Protein AF-A0A3R6E665-F1 (afdb_monomer_lite)

Secondary structure (DSSP, 8-state):
-HHHHHHHHHHS-GGGS-TT-SSS-HHHHHHHHHHHHHHHHHHHHHHHHHHHHHHHHH-GGG-

Sequence (63 aa):
MEYGRLLINMYLPGKLIPENIYDMPFEDFLKLLAMAEIARDLRIEDIEVGVNKGYVEAHPDSQ

Radius of gyration: 16.99 Å; chains: 1; bounding box: 37×19×46 Å

Foldseek 3Di:
DVVLVVLLVVQPDPVLDDPCLPPDDPVVSVVSSVVSVVSVVVVVVVVVVVVVVVVCVVCVVPD

Structure (mmCIF, N/CA/C/O backbone):
data_AF-A0A3R6E665-F1
#
_entry.id   AF-A0A3R6E665-F1
#
loop_
_atom_site.group_PDB
_atom_site.id
_atom_site.type_symbol
_atom_site.label_atom_id
_atom_site.label_alt_id
_atom_site.label_comp_id
_atom_site.label_asym_id
_atom_site.label_entity_id
_atom_site.label_seq_id
_atom_site.pdbx_PDB_ins_code
_atom_site.Cartn_x
_atom_site.Cartn_y
_atom_site.Cartn_z
_atom_site.occupancy
_atom_site.B_iso_or_equiv
_atom_site.auth_seq_id
_atom_site.auth_comp_id
_atom_site.auth_asym_id
_atom_site.auth_atom_id
_atom_site.pdbx_PDB_model_num
ATOM 1 N N . MET A 1 1 ? -11.621 10.682 6.104 1.00 76.06 1 MET A N 1
ATOM 2 C CA . MET A 1 1 ? -11.695 9.304 6.644 1.00 76.06 1 MET A CA 1
ATOM 3 C C . MET A 1 1 ? -11.939 8.258 5.558 1.00 76.06 1 MET A C 1
ATOM 5 O O . MET A 1 1 ? -11.182 7.301 5.516 1.00 76.06 1 MET A O 1
ATOM 9 N N . GLU A 1 2 ? -12.922 8.414 4.657 1.00 90.31 2 GLU A N 1
ATOM 10 C CA . GLU A 1 2 ? -13.177 7.417 3.589 1.00 90.31 2 GLU A CA 1
ATOM 11 C C . GLU A 1 2 ? -11.990 7.171 2.658 1.00 90.31 2 GLU A C 1
ATOM 13 O O . GLU A 1 2 ? -11.626 6.020 2.446 1.00 90.31 2 GLU A O 1
ATOM 18 N N . TYR A 1 3 ? -11.339 8.231 2.175 1.00 93.19 3 TYR A N 1
ATOM 19 C CA . TYR A 1 3 ? -10.134 8.090 1.355 1.00 93.19 3 TYR A CA 1
ATOM 20 C C . TYR A 1 3 ? -9.019 7.317 2.080 1.00 93.19 3 TYR A C 1
ATOM 22 O O . TYR A 1 3 ? -8.409 6.422 1.507 1.00 93.19 3 TYR A O 1
ATOM 30 N N . GLY A 1 4 ? -8.813 7.585 3.374 1.00 94.69 4 GLY A N 1
ATOM 31 C CA . GLY A 1 4 ? -7.832 6.846 4.169 1.00 94.69 4 GLY A CA 1
ATOM 32 C C . GLY A 1 4 ? -8.188 5.364 4.318 1.00 94.69 4 GLY A C 1
ATOM 33 O O . GLY A 1 4 ? -7.317 4.512 4.192 1.00 94.69 4 GLY A O 1
ATOM 34 N N . ARG A 1 5 ? -9.476 5.030 4.486 1.00 94.94 5 ARG A N 1
ATOM 35 C CA . ARG A 1 5 ? -9.933 3.629 4.468 1.00 94.94 5 ARG A CA 1
ATOM 36 C C . ARG A 1 5 ? -9.681 2.963 3.120 1.00 94.94 5 ARG A C 1
ATOM 38 O O . ARG A 1 5 ? -9.277 1.805 3.100 1.00 94.94 5 ARG A O 1
ATOM 45 N N . LEU A 1 6 ? -9.904 3.670 2.014 1.00 95.75 6 LEU A N 1
ATOM 46 C CA . LEU 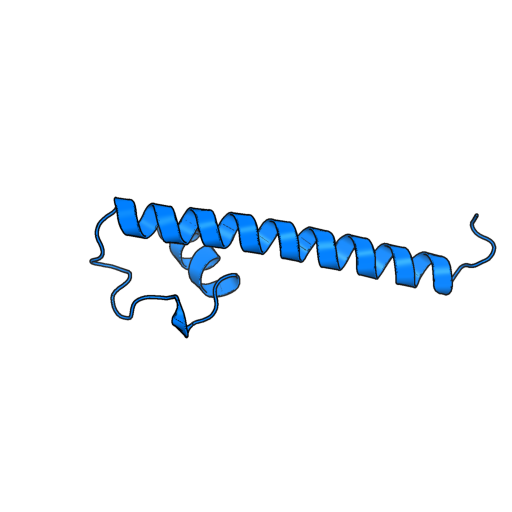A 1 6 ? -9.606 3.154 0.679 1.00 95.75 6 LEU A CA 1
ATOM 47 C C . LEU A 1 6 ? -8.114 2.822 0.540 1.00 95.75 6 LEU A C 1
ATOM 49 O O . LEU A 1 6 ? -7.786 1.719 0.114 1.00 95.75 6 LEU A O 1
ATOM 53 N N . LEU A 1 7 ? -7.225 3.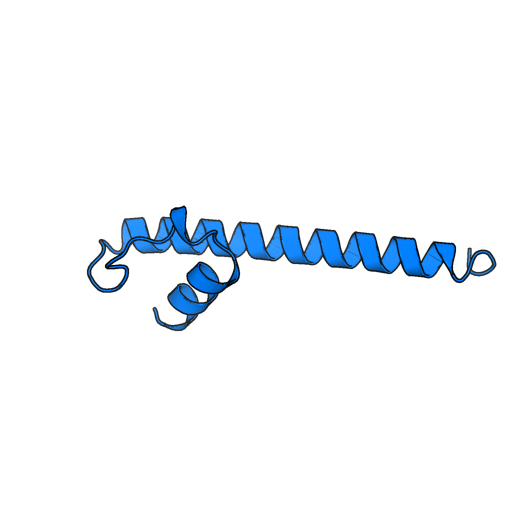733 0.949 1.00 96.69 7 LEU A N 1
ATOM 54 C CA . LEU A 1 7 ? -5.778 3.500 0.920 1.00 96.69 7 LEU A CA 1
ATOM 55 C C . LEU A 1 7 ? -5.376 2.300 1.781 1.00 96.69 7 LEU A C 1
ATOM 57 O O . LEU A 1 7 ? -4.668 1.417 1.303 1.00 96.69 7 LEU A O 1
ATOM 61 N N . ILE A 1 8 ? -5.877 2.226 3.016 1.00 96.81 8 ILE A N 1
ATOM 62 C CA . ILE A 1 8 ? -5.616 1.103 3.924 1.00 96.81 8 ILE A CA 1
ATOM 63 C C . ILE A 1 8 ? -6.017 -0.228 3.277 1.00 96.81 8 ILE A C 1
ATOM 65 O O . ILE A 1 8 ? -5.215 -1.156 3.258 1.00 96.81 8 ILE A O 1
ATOM 69 N N . ASN A 1 9 ? -7.211 -0.311 2.685 1.00 95.19 9 ASN A N 1
ATOM 70 C CA . ASN A 1 9 ? -7.681 -1.537 2.029 1.00 95.19 9 ASN A CA 1
ATOM 71 C C . ASN A 1 9 ? -6.916 -1.885 0.748 1.00 95.19 9 ASN A C 1
ATOM 73 O O . ASN A 1 9 ? -6.818 -3.056 0.396 1.00 95.19 9 ASN A O 1
ATOM 77 N N . MET A 1 10 ? -6.398 -0.886 0.037 1.00 96.31 10 MET A N 1
ATOM 78 C CA . MET A 1 10 ? -5.687 -1.099 -1.221 1.00 96.31 10 MET A CA 1
ATOM 79 C C . MET A 1 10 ? -4.237 -1.539 -1.006 1.00 96.31 10 MET A C 1
ATOM 81 O O . MET A 1 10 ? -3.729 -2.356 -1.773 1.00 96.31 10 MET A O 1
ATOM 85 N N . TYR A 1 11 ? -3.572 -0.991 0.014 1.00 97.50 11 TYR A N 1
ATOM 86 C CA . TYR A 1 11 ? -2.125 -1.125 0.180 1.00 97.50 11 TYR A CA 1
ATOM 87 C C . TYR A 1 11 ? -1.705 -1.978 1.378 1.00 97.50 11 TYR A C 1
ATOM 89 O O . TYR A 1 11 ? -0.576 -2.468 1.384 1.00 97.50 11 TYR A O 1
ATOM 97 N N . LEU A 1 12 ? -2.579 -2.212 2.366 1.00 96.75 12 LEU A N 1
ATOM 98 C CA . LEU A 1 12 ? -2.263 -3.111 3.476 1.00 96.75 12 LEU A CA 1
ATOM 99 C C . LEU A 1 12 ? -2.829 -4.523 3.261 1.00 96.75 12 LEU A C 1
ATOM 101 O O . LEU A 1 12 ? -3.952 -4.692 2.787 1.00 96.75 12 LEU A O 1
ATOM 105 N N . PRO A 1 13 ? -2.085 -5.568 3.667 1.00 94.81 13 PRO A N 1
ATOM 106 C CA . PRO A 1 13 ? -2.615 -6.920 3.772 1.00 94.81 13 PRO A CA 1
ATOM 107 C C . PRO A 1 13 ? -3.863 -6.970 4.657 1.00 94.81 13 PRO A C 1
ATOM 109 O O . PRO A 1 13 ? -3.840 -6.446 5.768 1.00 94.81 13 PRO A O 1
ATOM 112 N N . GLY A 1 14 ? -4.898 -7.707 4.240 1.00 92.19 14 GLY A N 1
ATOM 113 C CA . GLY A 1 14 ? -6.153 -7.823 5.001 1.00 92.19 14 GLY A CA 1
ATOM 114 C C . GLY A 1 14 ? -5.977 -8.275 6.457 1.00 92.19 14 GLY A C 1
ATOM 115 O O . GLY A 1 14 ? -6.702 -7.821 7.329 1.00 92.19 14 GLY A O 1
ATOM 116 N N . LYS A 1 15 ? -4.943 -9.076 6.757 1.00 92.81 15 LYS A N 1
ATOM 117 C CA . LYS A 1 15 ? -4.585 -9.485 8.132 1.00 92.81 15 LYS A CA 1
ATOM 118 C C . LYS A 1 15 ? -4.163 -8.333 9.060 1.00 92.81 15 LYS A C 1
ATOM 120 O O . LYS A 1 15 ? -4.091 -8.534 10.265 1.00 92.81 15 LYS A O 1
ATOM 125 N N . LEU A 1 16 ? -3.802 -7.177 8.503 1.00 90.44 16 LEU A N 1
ATOM 126 C CA . LEU A 1 16 ? -3.440 -5.966 9.246 1.00 90.44 16 LEU A CA 1
ATOM 127 C C . LEU A 1 16 ? -4.614 -4.988 9.368 1.00 90.44 16 LEU A C 1
ATOM 129 O O . LEU A 1 16 ? -4.490 -3.983 10.063 1.00 90.44 16 LEU A O 1
ATOM 133 N N . ILE A 1 17 ? -5.737 -5.265 8.700 1.00 91.88 17 ILE A N 1
ATOM 134 C CA . ILE A 1 17 ? -6.919 -4.409 8.710 1.00 91.88 17 ILE A CA 1
ATOM 135 C C . ILE A 1 17 ? -7.858 -4.912 9.814 1.00 91.88 17 ILE A C 1
ATOM 137 O O . ILE A 1 17 ? -8.304 -6.058 9.751 1.00 91.88 17 ILE A O 1
ATOM 141 N N . PRO A 1 18 ? -8.169 -4.091 10.832 1.00 90.81 18 PRO A N 1
ATOM 142 C CA . PRO A 1 18 ? -9.114 -4.471 11.875 1.00 90.81 18 PRO A CA 1
ATOM 143 C C . PRO A 1 18 ? -10.520 -4.695 11.307 1.00 90.81 18 PRO A C 1
ATOM 145 O O . PRO A 1 18 ? -10.961 -3.946 10.435 1.00 90.81 18 PRO A O 1
ATOM 148 N N . GLU A 1 19 ? -11.258 -5.662 11.862 1.00 86.94 19 GLU A N 1
ATOM 149 C CA . GLU A 1 19 ? -12.633 -5.973 11.433 1.00 86.94 19 GLU A CA 1
ATOM 150 C C . GLU A 1 19 ? -13.585 -4.775 11.575 1.00 86.94 19 GLU A C 1
ATOM 152 O O . GLU A 1 19 ? -14.417 -4.542 10.700 1.00 86.94 19 GLU A O 1
ATOM 157 N N . ASN A 1 20 ? -13.432 -3.972 12.637 1.00 88.00 20 ASN A N 1
ATOM 158 C CA . ASN A 1 20 ? -14.182 -2.730 12.821 1.00 88.00 20 ASN A CA 1
ATOM 159 C C . ASN A 1 20 ? -13.275 -1.496 12.693 1.00 88.00 20 ASN A C 1
ATOM 161 O O . ASN A 1 20 ? -12.979 -0.802 13.664 1.00 88.00 20 ASN A O 1
ATOM 165 N N . ILE A 1 21 ? -12.847 -1.210 11.463 1.00 88.50 21 ILE A N 1
ATOM 166 C CA . ILE A 1 21 ? -12.095 0.011 11.128 1.00 88.50 21 ILE A CA 1
ATOM 167 C C . ILE A 1 21 ? -12.924 1.303 11.293 1.00 88.50 21 ILE A C 1
ATOM 169 O O . ILE A 1 21 ? -12.371 2.402 1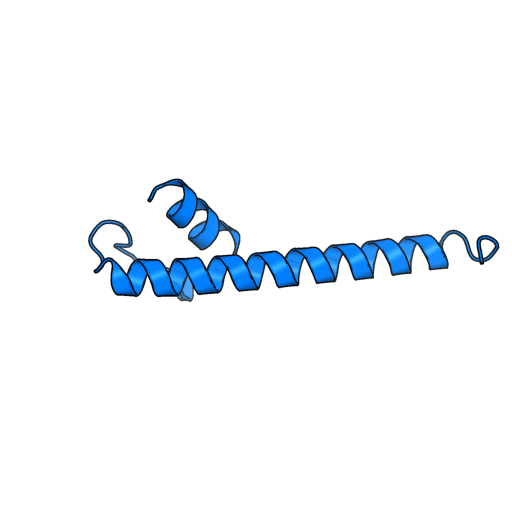1.267 1.00 88.50 21 ILE A O 1
ATOM 173 N N . TYR A 1 22 ? -14.251 1.204 11.417 1.00 88.06 22 TYR A N 1
ATOM 174 C CA . TYR A 1 22 ? -15.139 2.367 11.482 1.00 88.06 22 TYR A CA 1
ATOM 175 C C . TYR A 1 22 ? -15.239 2.957 12.890 1.00 88.06 22 TYR A C 1
ATOM 177 O O . TYR A 1 22 ? -15.297 4.179 13.005 1.00 88.06 22 TYR A O 1
ATOM 185 N N . ASP A 1 23 ? -15.166 2.116 13.924 1.00 91.38 23 ASP A N 1
ATOM 186 C CA . ASP A 1 23 ? -15.243 2.537 15.332 1.00 91.38 23 ASP A CA 1
ATOM 187 C C . ASP A 1 23 ? -13.891 2.492 16.063 1.00 91.38 23 ASP A C 1
ATOM 189 O O . ASP A 1 23 ? -13.835 2.496 17.294 1.00 91.38 23 ASP A O 1
ATOM 193 N N . MET A 1 24 ? -12.777 2.433 15.332 1.00 92.62 24 MET A N 1
ATOM 194 C CA . MET A 1 24 ? -11.454 2.403 15.955 1.00 92.62 24 MET A CA 1
ATOM 195 C C . MET A 1 24 ? -11.010 3.791 16.456 1.00 92.62 24 MET A C 1
ATOM 197 O O . MET A 1 24 ? -11.406 4.814 15.884 1.00 92.62 24 MET A O 1
ATOM 201 N N . PRO A 1 25 ? -10.130 3.858 17.475 1.00 95.38 25 PRO A N 1
ATOM 202 C CA . PRO A 1 25 ? -9.532 5.117 17.899 1.00 95.38 25 PRO A CA 1
ATOM 203 C C . PRO A 1 25 ? -8.828 5.830 16.741 1.00 95.38 25 PRO A C 1
ATOM 205 O O . PRO A 1 25 ? -8.134 5.214 15.930 1.00 95.38 25 PRO A O 1
ATOM 208 N N . PH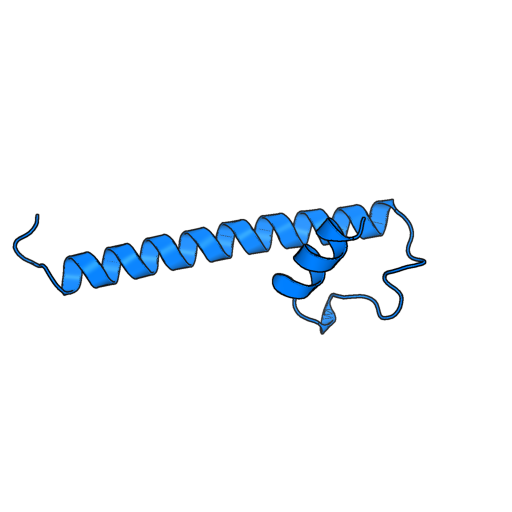E A 1 26 ? -8.970 7.155 16.683 1.00 94.31 26 PHE A N 1
ATOM 209 C CA . PHE A 1 26 ? -8.419 7.952 15.585 1.00 94.31 26 PHE A CA 1
ATOM 210 C C . PHE A 1 26 ? -6.892 7.829 15.452 1.00 94.31 26 PHE A C 1
ATOM 212 O O . PHE A 1 26 ? -6.371 7.803 14.340 1.00 94.31 26 PHE A O 1
ATOM 219 N N . GLU A 1 27 ? -6.167 7.713 16.565 1.00 96.69 27 GLU A N 1
ATOM 220 C CA . GLU A 1 27 ? -4.711 7.535 16.544 1.00 96.69 27 GLU A CA 1
ATOM 221 C C . GLU A 1 27 ? -4.303 6.214 15.874 1.00 96.69 27 GLU A C 1
ATOM 223 O O . GLU A 1 27 ? -3.368 6.173 15.075 1.00 96.69 27 GLU A O 1
ATOM 228 N N . ASP A 1 28 ? -5.038 5.140 16.147 1.00 95.31 28 ASP A N 1
ATOM 229 C CA . ASP A 1 28 ? -4.775 3.836 15.545 1.00 95.31 28 ASP A CA 1
ATOM 230 C C . ASP A 1 28 ? -5.139 3.836 14.056 1.00 95.31 28 ASP A C 1
ATOM 232 O O . ASP A 1 28 ? -4.417 3.264 13.236 1.00 95.31 28 ASP A O 1
ATOM 236 N N . PHE A 1 29 ? -6.197 4.563 13.680 1.00 96.12 29 PHE A N 1
ATOM 237 C CA . PHE A 1 29 ? -6.514 4.819 12.277 1.00 96.12 29 PHE A CA 1
ATOM 238 C C . PHE A 1 29 ? -5.370 5.555 11.561 1.00 96.12 29 PHE A C 1
ATOM 240 O O . PHE A 1 29 ? -4.991 5.168 10.456 1.00 96.12 29 PHE A O 1
ATOM 247 N N . LEU A 1 30 ? -4.788 6.588 12.183 1.00 96.50 30 LEU A N 1
ATOM 248 C CA . LEU A 1 30 ? -3.662 7.329 11.607 1.00 96.50 30 LEU A CA 1
ATOM 249 C C . LEU A 1 30 ? -2.424 6.449 11.414 1.00 96.50 30 LEU A C 1
ATOM 251 O O . LEU A 1 30 ? -1.754 6.571 10.391 1.00 96.50 30 LEU A O 1
ATOM 255 N N . LYS A 1 31 ? -2.139 5.531 12.345 1.00 96.56 31 LYS A N 1
ATOM 256 C CA . LYS A 1 31 ? -1.035 4.568 12.195 1.00 96.56 31 LYS A CA 1
ATOM 257 C C . LYS A 1 31 ? -1.243 3.664 10.979 1.00 96.56 31 LYS A C 1
ATOM 259 O O . LYS A 1 31 ? -0.314 3.481 10.196 1.00 96.56 31 LYS A O 1
ATOM 264 N N . LEU A 1 32 ? -2.454 3.130 10.793 1.00 96.75 32 LEU A N 1
ATOM 265 C CA . LEU A 1 32 ? -2.792 2.330 9.609 1.00 96.75 32 LEU A CA 1
ATOM 266 C C . LEU A 1 32 ? -2.688 3.143 8.320 1.00 96.75 32 LEU A C 1
ATOM 268 O O . LEU A 1 32 ? -2.148 2.650 7.333 1.00 96.75 32 LEU A O 1
ATOM 272 N N . LEU A 1 33 ? -3.162 4.389 8.329 1.00 97.19 33 LEU A N 1
ATOM 273 C CA . LEU A 1 33 ? -3.073 5.265 7.167 1.00 97.19 33 LEU A CA 1
ATOM 274 C C . LEU A 1 33 ? -1.615 5.540 6.781 1.00 97.19 33 LEU A C 1
ATOM 276 O O . LEU A 1 33 ? -1.261 5.360 5.622 1.00 97.19 33 LEU A O 1
ATOM 280 N N . ALA A 1 34 ? -0.763 5.884 7.747 1.00 97.81 34 ALA A N 1
ATOM 281 C CA . ALA A 1 34 ? 0.658 6.120 7.501 1.00 97.81 34 ALA A CA 1
ATOM 282 C C . ALA A 1 34 ? 1.360 4.870 6.944 1.00 97.81 34 ALA A C 1
ATOM 284 O O . ALA A 1 34 ? 2.145 4.957 6.002 1.00 97.81 34 ALA A O 1
ATOM 285 N N . MET A 1 35 ? 1.044 3.684 7.478 1.00 97.75 35 MET A N 1
ATOM 286 C CA . MET A 1 35 ? 1.554 2.425 6.928 1.00 97.75 35 MET A CA 1
ATOM 287 C C . MET A 1 35 ? 1.096 2.201 5.482 1.00 97.75 35 MET A C 1
ATOM 289 O O . MET A 1 35 ? 1.888 1.759 4.652 1.00 97.75 35 MET A O 1
ATOM 293 N N . ALA A 1 36 ? -0.166 2.505 5.173 1.00 98.12 36 ALA A N 1
ATOM 294 C CA . ALA A 1 36 ? -0.710 2.365 3.826 1.00 98.12 36 ALA A CA 1
ATOM 295 C C . ALA A 1 36 ? -0.048 3.330 2.831 1.00 98.12 36 ALA A C 1
ATOM 297 O O . ALA A 1 36 ? 0.220 2.941 1.696 1.00 98.12 36 ALA A O 1
ATOM 298 N N . GLU A 1 37 ? 0.248 4.560 3.252 1.00 97.94 37 GLU A N 1
ATOM 299 C CA . GLU A 1 37 ? 0.961 5.548 2.436 1.00 97.94 37 GLU A CA 1
ATOM 300 C C . GLU A 1 37 ? 2.392 5.099 2.128 1.00 97.94 37 GLU A C 1
ATOM 302 O O . GLU A 1 37 ? 2.789 5.083 0.966 1.00 97.94 37 GLU A O 1
ATOM 307 N N . ILE A 1 38 ? 3.129 4.611 3.129 1.00 97.94 38 ILE A N 1
ATOM 308 C CA . ILE A 1 38 ? 4.481 4.069 2.918 1.00 97.94 38 ILE A CA 1
ATOM 309 C C . ILE A 1 38 ? 4.440 2.858 1.974 1.00 97.94 38 ILE A C 1
ATOM 311 O O . ILE A 1 38 ? 5.239 2.759 1.045 1.00 97.94 38 ILE A O 1
ATOM 315 N N . ALA A 1 39 ? 3.495 1.936 2.178 1.00 97.94 39 ALA A N 1
ATOM 316 C CA . ALA A 1 39 ? 3.342 0.764 1.318 1.00 97.94 39 ALA A CA 1
ATOM 317 C C . ALA A 1 39 ? 3.000 1.145 -0.133 1.00 97.94 39 ALA A C 1
ATOM 319 O O . ALA A 1 39 ? 3.468 0.499 -1.072 1.00 97.94 39 ALA A O 1
ATOM 320 N N . ARG A 1 40 ? 2.209 2.204 -0.326 1.00 97.94 40 ARG A N 1
ATOM 321 C CA . ARG A 1 40 ? 1.915 2.766 -1.644 1.00 97.94 40 ARG A CA 1
ATOM 322 C C . ARG A 1 40 ? 3.170 3.303 -2.322 1.00 97.94 40 ARG A C 1
ATOM 324 O O . ARG A 1 40 ? 3.360 3.020 -3.502 1.00 97.94 40 ARG A O 1
ATOM 331 N N . ASP A 1 41 ? 3.995 4.059 -1.611 1.00 98.25 41 ASP A N 1
ATOM 332 C CA . ASP A 1 41 ? 5.187 4.672 -2.199 1.00 98.25 41 ASP A CA 1
ATOM 333 C C . ASP A 1 41 ? 6.209 3.606 -2.615 1.00 98.25 41 ASP A C 1
ATOM 335 O O . ASP A 1 41 ? 6.688 3.629 -3.747 1.00 98.25 41 ASP A O 1
ATOM 339 N N . LEU A 1 42 ? 6.419 2.584 -1.778 1.00 97.94 42 LEU A N 1
ATOM 340 C CA . LEU A 1 42 ? 7.248 1.424 -2.132 1.00 97.94 42 LEU A CA 1
ATOM 341 C C . LEU A 1 42 ? 6.709 0.680 -3.364 1.00 97.94 42 LEU A C 1
ATOM 343 O O . LEU A 1 42 ? 7.463 0.300 -4.254 1.00 97.94 42 LEU A O 1
ATOM 347 N N . ARG A 1 43 ? 5.384 0.501 -3.455 1.00 97.50 43 ARG A N 1
ATOM 348 C CA . ARG A 1 43 ? 4.742 -0.139 -4.615 1.00 97.50 43 ARG A CA 1
ATOM 349 C C . ARG A 1 43 ? 4.962 0.657 -5.903 1.00 97.50 43 ARG A C 1
ATOM 351 O O . ARG A 1 43 ? 5.089 0.045 -6.961 1.00 97.50 43 ARG A O 1
ATOM 358 N N . ILE A 1 44 ? 4.945 1.988 -5.833 1.00 98.06 44 ILE A N 1
ATOM 359 C CA . ILE A 1 44 ? 5.212 2.861 -6.984 1.00 98.06 44 ILE A CA 1
ATOM 360 C C . ILE A 1 44 ? 6.675 2.720 -7.405 1.00 98.06 44 ILE A C 1
ATOM 362 O O . ILE A 1 44 ? 6.929 2.477 -8.582 1.00 98.06 44 ILE A O 1
ATOM 366 N N . GLU A 1 45 ? 7.607 2.779 -6.454 1.00 98.19 45 GLU A N 1
ATOM 367 C CA . GLU A 1 45 ? 9.040 2.615 -6.717 1.00 98.19 45 GLU A CA 1
ATOM 368 C C . GLU A 1 45 ? 9.349 1.264 -7.384 1.00 98.19 45 GLU A C 1
ATOM 370 O O . GLU A 1 45 ? 10.026 1.217 -8.412 1.00 98.19 45 GLU A O 1
ATOM 375 N N . ASP A 1 46 ? 8.780 0.166 -6.877 1.00 98.19 46 ASP A N 1
ATOM 376 C CA . ASP A 1 46 ? 8.935 -1.167 -7.473 1.00 98.19 46 ASP A CA 1
ATOM 377 C C . ASP A 1 46 ? 8.460 -1.211 -8.936 1.00 98.19 46 ASP A C 1
ATOM 379 O O . ASP A 1 46 ? 9.096 -1.835 -9.793 1.00 98.19 46 ASP A O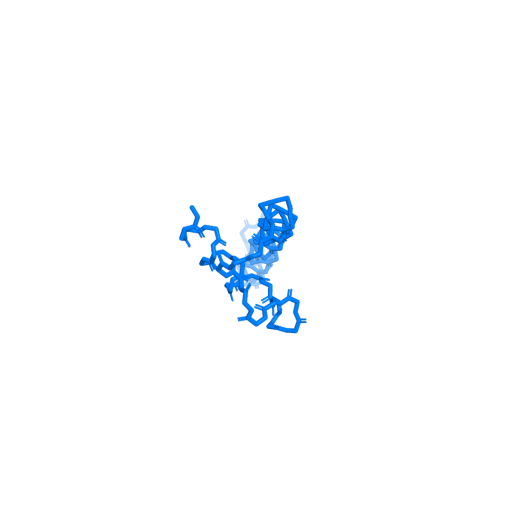 1
ATOM 383 N N . ILE A 1 47 ? 7.338 -0.546 -9.235 1.00 98.00 47 ILE A N 1
ATOM 384 C CA . ILE A 1 47 ? 6.795 -0.459 -10.594 1.00 98.00 47 ILE A CA 1
ATOM 385 C C . ILE A 1 47 ? 7.725 0.368 -11.481 1.00 98.00 47 ILE A C 1
ATOM 387 O O . ILE A 1 47 ? 8.044 -0.075 -12.581 1.00 98.00 47 ILE A O 1
ATOM 391 N N . GLU A 1 48 ? 8.178 1.534 -11.026 1.00 97.88 48 GLU A N 1
ATOM 392 C CA . GLU A 1 48 ? 9.082 2.400 -11.788 1.00 97.88 48 GLU A CA 1
ATOM 393 C C . GLU A 1 48 ? 10.400 1.691 -12.114 1.00 97.88 48 GLU A C 1
ATOM 395 O O . GLU A 1 48 ? 10.842 1.686 -13.266 1.00 97.88 48 GLU A O 1
ATOM 400 N N . VAL A 1 49 ? 10.999 1.016 -11.128 1.00 97.44 49 VAL A N 1
ATOM 401 C CA . VAL A 1 49 ? 12.217 0.222 -11.319 1.00 97.44 49 VAL A CA 1
ATOM 402 C C . VAL A 1 49 ? 11.969 -0.929 -12.294 1.00 97.44 49 VAL A C 1
ATOM 404 O O . VAL A 1 49 ? 12.784 -1.158 -13.190 1.00 97.44 49 VAL A O 1
ATOM 407 N N . GLY A 1 50 ? 10.857 -1.652 -12.145 1.00 97.19 50 GLY A N 1
ATOM 408 C CA . GLY A 1 50 ? 10.496 -2.760 -13.030 1.00 97.19 50 GLY A CA 1
ATOM 409 C C . GLY A 1 50 ? 10.276 -2.319 -14.478 1.00 97.19 50 GLY A C 1
ATOM 410 O O . GLY A 1 50 ? 10.808 -2.939 -15.399 1.00 97.19 50 GLY A O 1
ATOM 411 N N . VAL A 1 51 ? 9.545 -1.221 -14.681 1.00 96.56 51 VAL A N 1
ATOM 412 C CA . VAL A 1 51 ? 9.278 -0.643 -16.005 1.00 96.56 51 VAL A CA 1
ATOM 413 C C . VAL A 1 51 ? 10.571 -0.163 -16.654 1.00 96.56 51 VAL A C 1
ATOM 415 O O . VAL A 1 51 ? 10.819 -0.498 -17.810 1.00 96.56 51 VAL A O 1
ATOM 418 N N . ASN A 1 52 ? 11.425 0.556 -15.921 1.00 95.44 52 ASN A N 1
ATOM 419 C CA . ASN A 1 52 ? 12.700 1.035 -16.454 1.00 95.44 52 ASN A CA 1
ATOM 420 C C . ASN A 1 52 ? 13.623 -0.119 -16.859 1.00 95.44 52 ASN A C 1
ATOM 422 O O . ASN A 1 52 ? 14.203 -0.079 -17.943 1.00 95.44 52 ASN A O 1
ATOM 426 N N . LYS A 1 53 ? 13.728 -1.170 -16.033 1.00 95.19 53 LYS A N 1
ATOM 427 C CA . LYS A 1 53 ? 14.507 -2.369 -16.381 1.00 95.19 53 LYS A CA 1
ATOM 428 C C . LYS A 1 53 ? 13.982 -3.024 -17.654 1.00 95.19 53 LYS A C 1
ATOM 430 O O . LYS A 1 53 ? 14.750 -3.222 -18.589 1.00 95.19 53 LYS A O 1
ATOM 435 N N . GLY A 1 54 ? 12.674 -3.280 -17.720 1.00 95.31 54 GLY A N 1
ATOM 436 C CA . GLY A 1 54 ? 12.056 -3.887 -18.899 1.00 95.31 54 GLY A CA 1
ATOM 437 C C . GLY A 1 54 ? 12.216 -3.036 -20.161 1.00 95.31 54 GLY A C 1
ATOM 438 O O . GLY A 1 54 ? 12.451 -3.572 -21.240 1.00 95.31 54 GLY A O 1
ATOM 439 N N . TYR A 1 55 ? 12.144 -1.708 -20.036 1.00 94.62 55 TYR A N 1
ATOM 440 C CA . TYR A 1 55 ? 12.361 -0.797 -21.157 1.00 94.62 55 TYR A CA 1
ATOM 441 C C . TYR A 1 55 ? 13.795 -0.871 -21.694 1.00 94.62 55 TYR A C 1
ATOM 443 O O . TYR A 1 55 ? 13.971 -1.005 -22.905 1.00 94.62 55 TYR A O 1
ATOM 451 N N . VAL A 1 56 ? 14.800 -0.823 -20.810 1.00 94.75 56 VAL A N 1
ATOM 452 C CA . VAL A 1 56 ? 16.223 -0.916 -21.181 1.00 94.75 56 VAL A CA 1
ATOM 453 C C . VAL A 1 56 ? 16.539 -2.271 -21.812 1.00 94.75 56 VAL A C 1
ATOM 455 O O . VAL A 1 56 ? 17.203 -2.323 -22.842 1.00 94.75 56 VAL A O 1
ATOM 458 N N . GLU A 1 57 ? 16.028 -3.364 -21.245 1.00 93.88 57 GLU A N 1
ATOM 459 C CA . GLU A 1 57 ? 16.208 -4.713 -21.797 1.00 93.88 57 GLU A CA 1
ATOM 460 C C . GLU A 1 57 ? 15.575 -4.868 -23.189 1.00 93.88 57 GLU A C 1
ATOM 462 O O . GLU A 1 57 ? 16.142 -5.535 -24.054 1.00 93.88 57 GLU A O 1
ATOM 467 N N . ALA A 1 58 ? 14.421 -4.238 -23.428 1.00 94.06 58 ALA A N 1
ATOM 468 C CA . ALA A 1 58 ? 13.745 -4.264 -24.725 1.00 94.06 58 ALA A CA 1
ATOM 469 C C . ALA A 1 58 ? 14.383 -3.332 -25.774 1.00 94.06 58 ALA A C 1
ATOM 471 O O . ALA A 1 58 ? 14.182 -3.544 -26.970 1.00 94.06 58 ALA A O 1
ATOM 472 N N . HIS A 1 59 ? 15.143 -2.317 -25.348 1.00 93.00 59 HIS A N 1
ATOM 473 C CA . HIS A 1 59 ? 15.770 -1.314 -26.217 1.00 93.00 59 HIS A CA 1
ATOM 474 C C . HIS A 1 59 ? 17.266 -1.151 -25.884 1.00 93.00 59 HIS A C 1
ATOM 476 O O . HIS A 1 59 ? 17.684 -0.075 -25.444 1.00 93.00 59 HIS A O 1
ATOM 482 N N . PRO A 1 60 ? 18.096 -2.188 -26.101 1.00 79.00 60 PRO A N 1
ATOM 483 C CA . PRO A 1 60 ? 19.506 -2.182 -25.700 1.00 79.00 60 PRO A CA 1
ATOM 484 C C . PRO A 1 60 ? 20.341 -1.091 -26.388 1.00 79.00 60 PRO A C 1
ATOM 486 O O . PRO A 1 60 ? 21.340 -0.647 -25.831 1.00 79.00 60 PRO A O 1
ATOM 489 N N . ASP A 1 61 ? 19.900 -0.611 -27.553 1.00 83.81 61 ASP A N 1
ATOM 490 C CA . ASP A 1 61 ? 20.575 0.434 -28.333 1.00 83.81 61 ASP A CA 1
ATOM 491 C C . ASP A 1 61 ? 20.205 1.869 -27.899 1.00 83.81 61 ASP A C 1
ATOM 493 O O . ASP A 1 61 ? 20.618 2.834 -28.537 1.00 83.81 61 ASP A O 1
ATOM 497 N N . SER A 1 62 ? 19.382 2.033 -26.855 1.00 69.56 62 SER A N 1
ATOM 498 C CA . SER A 1 62 ? 18.903 3.346 -26.383 1.00 69.56 62 SER A CA 1
ATOM 499 C C . SER A 1 62 ? 19.776 4.000 -25.301 1.00 69.56 62 SER A C 1
ATOM 501 O O . SER A 1 62 ? 19.374 5.025 -24.746 1.00 69.56 62 SER A O 1
ATOM 503 N N . GLN A 1 63 ? 20.949 3.422 -25.006 1.00 59.62 63 GLN A N 1
ATOM 504 C CA . GLN A 1 63 ? 21.933 3.963 -24.056 1.00 59.62 63 GLN A CA 1
ATOM 505 C 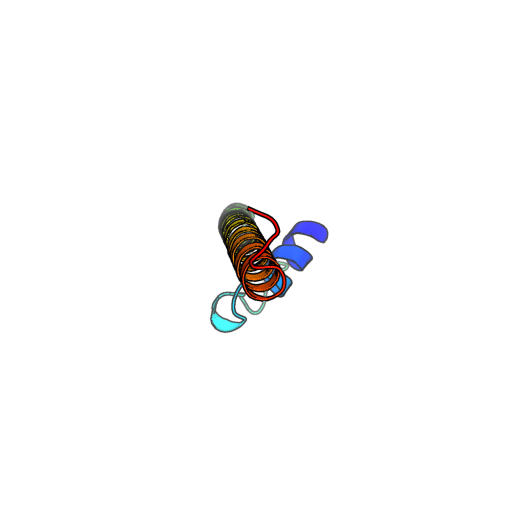C . GLN A 1 63 ? 23.010 4.822 -24.717 1.00 59.62 63 GLN A C 1
ATOM 507 O O . GLN A 1 63 ? 23.541 4.410 -25.772 1.00 59.62 63 GLN A O 1
#

Organism: NCBI:txid360807

pLDDT: mean 93.43, std 6.88, range [59.62, 98.25]